Protein AF-A0A353ZTB5-F1 (afdb_monomer_lite)

Sequence (156 aa):
MLHPVKRPTGKRLAAAGGTAAAAALALTSGFLGLGAGPATAGGNHPATTTTPIKHVVVIFQENVSFDHYFATYPKAANTPGETLQGTATPAPAFTAAGNTPKGINTLANAGLLAPNNPNSVQPSRLSPMQAVTCDQDHNYGAEQKAYNGGLMDRFV

Structure (mmCIF, N/CA/C/O backbone):
data_AF-A0A353ZTB5-F1
#
_entry.id   AF-A0A353ZTB5-F1
#
loop_
_atom_site.group_PDB
_atom_site.id
_atom_site.type_symbol
_atom_site.label_atom_id
_atom_site.label_alt_id
_atom_site.label_comp_id
_atom_site.label_asym_id
_atom_site.label_entity_id
_atom_site.label_seq_id
_atom_site.pdbx_PDB_ins_code
_atom_site.Cartn_x
_atom_site.Cartn_y
_atom_site.Cartn_z
_atom_site.occupancy
_atom_site.B_iso_or_equiv
_atom_site.auth_seq_id
_atom_site.auth_comp_id
_atom_site.auth_asym_id
_atom_site.auth_atom_id
_atom_site.pdbx_PDB_model_num
ATOM 1 N N . MET A 1 1 ? 43.134 110.596 -5.230 1.00 37.81 1 MET A N 1
ATOM 2 C CA . MET A 1 1 ? 44.583 110.281 -5.227 1.00 37.81 1 MET A CA 1
ATOM 3 C C . MET A 1 1 ? 44.763 108.767 -5.163 1.00 37.81 1 MET A C 1
ATOM 5 O O . MET A 1 1 ? 43.890 108.123 -4.609 1.00 37.81 1 MET A O 1
ATOM 9 N N . LEU A 1 2 ? 45.859 108.265 -5.746 1.00 37.00 2 LEU A N 1
ATOM 10 C CA . LEU A 1 2 ? 46.548 106.968 -5.564 1.00 37.00 2 LEU A CA 1
ATOM 11 C C . LEU A 1 2 ? 45.766 105.694 -5.136 1.00 37.00 2 LEU A C 1
ATOM 13 O O . LEU A 1 2 ? 45.213 105.609 -4.047 1.00 37.00 2 LEU A O 1
ATOM 17 N N . HIS A 1 3 ? 45.933 104.628 -5.934 1.00 43.72 3 HIS A N 1
ATOM 18 C CA . HIS A 1 3 ? 45.902 103.221 -5.485 1.00 43.72 3 HIS A CA 1
ATOM 19 C C . HIS A 1 3 ? 47.019 102.957 -4.443 1.00 43.72 3 HIS A C 1
ATOM 21 O O . HIS A 1 3 ? 48.056 103.623 -4.525 1.00 43.72 3 HIS A O 1
ATOM 27 N N . PRO A 1 4 ? 46.883 101.990 -3.506 1.00 50.00 4 PRO A N 1
ATOM 28 C CA . PRO A 1 4 ? 47.121 100.557 -3.805 1.00 50.00 4 PRO A CA 1
ATOM 29 C C . PRO A 1 4 ? 46.127 99.607 -3.068 1.00 50.00 4 PRO A C 1
ATOM 31 O O . PRO A 1 4 ? 45.436 100.035 -2.157 1.00 50.00 4 PRO A O 1
ATOM 34 N N . VAL A 1 5 ? 45.871 98.331 -3.405 1.00 50.06 5 VAL A N 1
ATOM 35 C CA . VAL A 1 5 ? 46.654 97.195 -3.956 1.00 50.06 5 VAL A CA 1
ATOM 36 C C . VAL A 1 5 ? 47.628 96.533 -2.962 1.00 50.06 5 VAL A C 1
ATOM 38 O O . VAL A 1 5 ? 48.744 97.015 -2.799 1.00 50.06 5 VAL A O 1
ATOM 41 N N . LYS A 1 6 ? 47.278 95.342 -2.431 1.00 38.16 6 LYS A N 1
ATOM 42 C CA . LYS A 1 6 ? 48.179 94.158 -2.360 1.00 38.16 6 LYS A CA 1
ATOM 43 C C . LYS A 1 6 ? 47.507 92.864 -1.842 1.00 38.16 6 LYS A C 1
ATOM 45 O O . LYS A 1 6 ? 46.652 92.889 -0.971 1.00 38.16 6 LYS A O 1
ATOM 50 N N . ARG A 1 7 ? 47.953 91.734 -2.41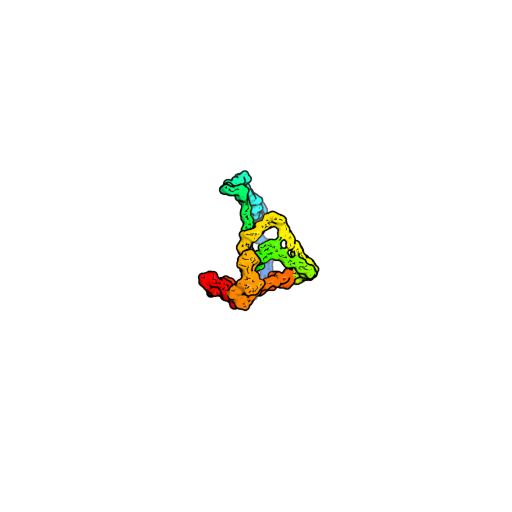3 1.00 42.75 7 ARG A N 1
ATOM 51 C CA . ARG A 1 7 ? 47.881 90.333 -1.912 1.00 42.75 7 ARG A CA 1
ATOM 52 C C . ARG A 1 7 ? 49.073 90.087 -0.942 1.00 42.75 7 ARG A C 1
ATOM 54 O O . ARG A 1 7 ? 49.940 90.965 -0.940 1.00 42.75 7 ARG A O 1
ATOM 61 N N . PRO A 1 8 ? 49.247 88.946 -0.218 1.00 48.78 8 PRO A N 1
ATOM 62 C CA . PRO A 1 8 ? 48.632 87.600 -0.325 1.00 48.78 8 PRO A CA 1
ATOM 63 C C . PRO A 1 8 ? 47.938 87.173 1.017 1.00 48.78 8 PRO A C 1
ATOM 65 O O . PRO A 1 8 ? 47.370 88.061 1.634 1.00 48.78 8 PRO A O 1
ATOM 68 N N . THR A 1 9 ? 47.810 85.931 1.539 1.00 42.53 9 THR A N 1
ATOM 69 C CA . THR A 1 9 ? 48.457 84.611 1.299 1.00 42.53 9 THR A CA 1
ATOM 70 C C . THR A 1 9 ? 47.661 83.436 1.911 1.00 42.53 9 THR A C 1
ATOM 72 O O . THR A 1 9 ? 47.009 83.620 2.927 1.00 42.53 9 THR A O 1
ATOM 75 N N . GLY A 1 10 ? 47.859 82.206 1.401 1.00 36.44 10 GLY A N 1
ATOM 76 C CA . GLY A 1 10 ? 48.074 81.031 2.278 1.00 36.44 10 GLY A CA 1
ATOM 77 C C . GLY A 1 10 ? 46.914 80.062 2.592 1.00 36.44 10 GLY A C 1
ATOM 78 O O . GLY A 1 10 ? 46.270 80.181 3.621 1.00 36.44 10 GLY A O 1
ATOM 79 N N . LYS A 1 11 ? 46.774 79.019 1.756 1.00 39.66 11 LYS A N 1
ATOM 80 C CA . LYS A 1 11 ? 46.252 77.647 2.016 1.00 39.66 11 LYS A CA 1
ATOM 81 C C . LYS A 1 11 ? 45.636 77.305 3.399 1.00 39.66 11 LYS A C 1
ATOM 83 O O . LYS A 1 11 ? 46.350 77.329 4.399 1.00 39.66 11 LYS A O 1
ATOM 88 N N . ARG A 1 12 ? 44.503 76.579 3.374 1.00 36.97 12 ARG A N 1
ATOM 89 C CA . ARG A 1 12 ? 44.439 75.148 3.790 1.00 36.97 12 ARG A CA 1
ATOM 90 C C . ARG A 1 12 ? 43.188 74.432 3.248 1.00 36.97 12 ARG A C 1
ATOM 92 O O . ARG A 1 12 ? 42.268 75.079 2.766 1.00 36.97 12 ARG A O 1
ATOM 99 N N . LEU A 1 13 ? 43.223 73.097 3.254 1.00 42.44 13 LEU A N 1
ATOM 100 C CA . LEU A 1 13 ? 42.176 72.190 2.755 1.00 42.44 13 LEU A CA 1
ATOM 101 C C . LEU A 1 13 ? 41.418 71.557 3.930 1.00 42.44 13 LEU A C 1
ATOM 103 O O . LEU A 1 13 ? 42.074 71.237 4.920 1.00 42.44 13 LEU A O 1
ATOM 107 N N . ALA A 1 14 ? 40.116 71.286 3.766 1.00 35.38 14 ALA A N 1
ATOM 108 C CA . ALA A 1 14 ? 39.485 69.967 3.985 1.00 35.38 14 ALA A CA 1
ATOM 109 C C . ALA A 1 14 ? 37.948 70.065 4.080 1.00 35.38 14 ALA A C 1
ATOM 111 O O . ALA A 1 14 ? 37.442 70.762 4.951 1.00 35.38 14 ALA A O 1
ATOM 112 N N . ALA A 1 15 ? 37.239 69.318 3.225 1.00 34.81 15 ALA A N 1
ATOM 113 C CA . ALA A 1 15 ? 35.961 68.624 3.475 1.00 34.81 15 ALA A CA 1
ATOM 114 C C . ALA A 1 15 ? 35.427 68.096 2.130 1.00 34.81 15 ALA A C 1
ATOM 116 O O . ALA A 1 15 ? 35.425 68.830 1.145 1.00 34.81 15 ALA A O 1
ATOM 117 N N . ALA A 1 16 ? 34.977 66.841 2.077 1.00 39.88 16 ALA A N 1
ATOM 118 C CA . ALA A 1 16 ? 34.319 66.265 0.904 1.00 39.88 16 ALA A CA 1
ATOM 119 C C . ALA A 1 16 ? 32.871 65.895 1.251 1.00 39.88 16 ALA A C 1
ATOM 121 O O . ALA A 1 16 ? 32.620 65.345 2.320 1.00 39.88 16 ALA A O 1
ATOM 122 N N . GLY A 1 17 ? 31.937 66.185 0.342 1.00 33.09 17 GLY A N 1
ATOM 123 C CA . GLY A 1 17 ? 30.507 65.906 0.501 1.00 33.09 17 GLY A CA 1
ATOM 124 C C . GLY A 1 17 ? 29.654 67.034 -0.080 1.00 33.09 17 GLY A C 1
ATOM 125 O O . GLY A 1 17 ? 29.602 68.119 0.489 1.00 33.09 17 GLY A O 1
ATOM 126 N N . GLY A 1 18 ? 29.008 66.794 -1.225 1.00 31.30 18 GLY A N 1
ATOM 127 C CA . GLY A 1 18 ? 28.245 67.824 -1.935 1.00 31.30 18 GLY A CA 1
ATOM 128 C C . GLY A 1 18 ? 27.615 67.331 -3.240 1.00 31.30 18 GLY A C 1
ATOM 129 O O . GLY A 1 18 ? 28.261 67.292 -4.278 1.00 31.30 18 GLY A O 1
ATOM 130 N N . THR A 1 19 ? 26.348 66.944 -3.133 1.00 34.16 19 THR A N 1
ATOM 131 C CA . THR A 1 19 ? 25.285 66.867 -4.157 1.00 34.16 19 THR A CA 1
ATOM 132 C C . THR A 1 19 ? 25.497 67.535 -5.535 1.00 34.16 19 THR A C 1
ATOM 134 O O . THR A 1 19 ? 25.818 68.715 -5.576 1.00 34.16 19 THR A O 1
ATOM 137 N N . ALA A 1 20 ? 25.067 66.826 -6.598 1.00 33.12 20 ALA A N 1
ATOM 138 C CA . ALA A 1 20 ? 24.272 67.303 -7.761 1.00 33.12 20 ALA A CA 1
ATOM 139 C C . ALA A 1 20 ? 24.773 68.484 -8.651 1.00 33.12 20 ALA A C 1
ATOM 141 O O . ALA A 1 20 ? 25.233 69.500 -8.157 1.00 33.12 20 ALA A O 1
ATOM 142 N N . ALA A 1 21 ? 24.589 68.503 -9.983 1.00 35.31 21 ALA A N 1
ATOM 143 C CA . ALA A 1 21 ? 24.117 67.502 -10.959 1.00 35.31 21 ALA A CA 1
ATOM 144 C C . ALA A 1 21 ? 24.361 67.995 -12.419 1.00 35.31 21 ALA A C 1
ATOM 146 O O . ALA A 1 21 ? 24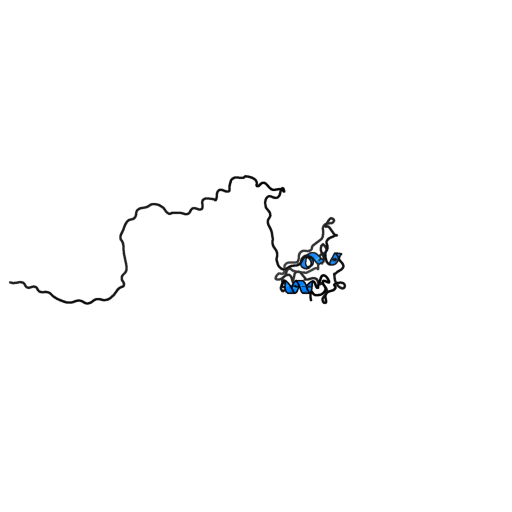.816 69.113 -12.633 1.00 35.31 21 ALA A O 1
ATOM 147 N N . ALA A 1 22 ? 23.947 67.177 -13.401 1.00 37.16 22 ALA A N 1
ATOM 148 C CA . ALA A 1 22 ? 23.497 67.567 -14.752 1.00 37.16 22 ALA A CA 1
ATOM 149 C C . ALA A 1 22 ? 24.516 68.059 -15.813 1.00 37.16 22 ALA A C 1
ATOM 151 O O . ALA A 1 22 ? 24.560 69.235 -16.162 1.00 37.16 22 ALA A O 1
ATOM 152 N N . ALA A 1 23 ? 25.178 67.098 -16.469 1.00 37.50 23 ALA A N 1
ATOM 153 C CA . ALA A 1 23 ? 25.438 67.059 -17.922 1.00 37.50 23 ALA A CA 1
ATOM 154 C C . ALA A 1 23 ? 25.751 65.583 -18.306 1.00 37.50 23 ALA A C 1
ATOM 156 O O . ALA A 1 23 ? 26.276 64.863 -17.462 1.00 37.50 23 ALA A O 1
ATOM 157 N N . ALA A 1 24 ? 25.458 65.031 -19.492 1.00 38.19 24 ALA A N 1
ATOM 158 C CA . ALA A 1 24 ? 24.892 65.586 -20.727 1.00 38.19 24 ALA A CA 1
ATOM 159 C C . ALA A 1 24 ? 24.145 64.499 -21.553 1.00 38.19 24 ALA A C 1
ATOM 161 O O . ALA A 1 24 ? 24.149 63.331 -21.181 1.00 38.19 24 ALA A O 1
ATOM 162 N N . LEU A 1 25 ? 23.597 64.904 -22.710 1.00 37.59 25 LEU A N 1
ATOM 163 C CA . LEU A 1 25 ? 23.079 64.088 -23.828 1.00 37.59 25 LEU A CA 1
ATOM 164 C C . LEU A 1 25 ? 21.943 63.088 -23.527 1.00 37.59 25 LEU A C 1
ATOM 166 O O . LEU A 1 25 ? 22.159 61.962 -23.091 1.00 37.59 25 LEU A O 1
ATOM 170 N N . ALA A 1 26 ? 20.739 63.446 -23.979 1.00 44.09 26 ALA A N 1
ATOM 171 C CA . ALA A 1 26 ? 19.751 62.465 -24.413 1.00 44.09 26 ALA A CA 1
ATOM 172 C C . ALA A 1 26 ? 19.942 62.178 -25.914 1.00 44.09 26 ALA A C 1
ATOM 174 O O . ALA A 1 26 ? 19.826 63.085 -26.737 1.00 44.09 26 ALA A O 1
ATOM 175 N N . LEU A 1 27 ? 20.185 60.915 -26.271 1.00 43.38 27 LEU A N 1
ATOM 176 C CA . LEU A 1 27 ? 19.943 60.381 -27.613 1.00 43.38 27 LEU A CA 1
ATOM 177 C C . LEU A 1 27 ? 19.112 59.106 -27.461 1.00 43.38 27 LEU A C 1
ATOM 179 O O . LEU A 1 27 ? 19.522 58.152 -26.807 1.00 43.38 27 LEU A O 1
ATOM 183 N N . THR A 1 28 ? 17.906 59.118 -28.020 1.00 49.03 28 THR A N 1
ATOM 184 C CA . THR A 1 28 ? 16.910 58.058 -27.850 1.00 49.03 28 THR A CA 1
ATOM 185 C C . THR A 1 28 ? 17.112 56.922 -28.847 1.00 49.03 28 THR A C 1
ATOM 187 O O . THR A 1 28 ? 16.902 57.125 -30.043 1.00 49.03 28 THR A O 1
ATOM 190 N N . SER A 1 29 ? 17.419 55.713 -28.370 1.00 43.53 29 SER A N 1
ATOM 191 C CA . SER A 1 29 ? 17.088 54.443 -29.042 1.00 43.53 29 SER A CA 1
ATOM 192 C C . SER A 1 29 ? 17.337 53.247 -28.124 1.00 43.53 29 SER A C 1
ATOM 194 O O . SER A 1 29 ? 18.314 53.229 -27.386 1.00 43.53 29 SER A O 1
ATOM 196 N N . GLY A 1 30 ? 16.483 52.225 -28.224 1.00 43.28 30 GLY A N 1
ATOM 197 C CA . GLY A 1 30 ? 16.764 50.892 -27.689 1.00 43.28 30 GLY A CA 1
ATOM 198 C C . GLY A 1 30 ? 16.605 50.720 -26.176 1.00 43.28 30 GLY A C 1
ATOM 199 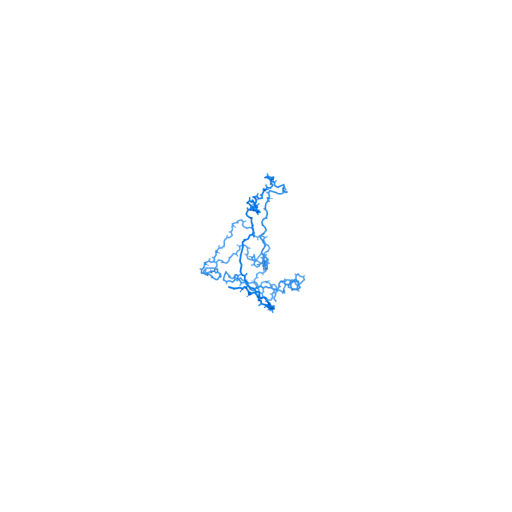O O . GLY A 1 30 ? 17.581 50.481 -25.470 1.00 43.28 30 GLY A O 1
ATOM 200 N N . PHE A 1 31 ? 15.357 50.634 -25.701 1.00 43.56 31 PHE A N 1
ATOM 201 C CA . PHE A 1 31 ? 15.091 49.625 -24.672 1.00 43.56 31 PHE A CA 1
ATOM 202 C C . PHE A 1 31 ? 15.437 48.267 -25.294 1.00 43.56 31 PHE A C 1
ATOM 204 O O . PHE A 1 31 ? 14.695 47.778 -26.147 1.00 43.56 31 PHE A O 1
ATOM 211 N N . LEU A 1 32 ? 16.549 47.656 -24.876 1.00 45.38 32 LEU A N 1
ATOM 212 C CA . LEU A 1 32 ? 16.800 46.234 -25.114 1.00 45.38 32 LEU A CA 1
ATOM 213 C C . LEU A 1 32 ? 15.864 45.422 -24.218 1.00 45.38 32 LEU A C 1
ATOM 215 O O . LEU A 1 32 ? 16.268 44.789 -23.244 1.00 45.38 32 LEU A O 1
ATOM 219 N N . GLY A 1 33 ? 14.581 45.454 -24.572 1.00 45.44 33 GLY A N 1
ATOM 220 C CA . GLY A 1 33 ? 13.661 44.415 -24.172 1.00 45.44 33 GLY A CA 1
ATOM 221 C C . GLY A 1 33 ? 14.202 43.106 -24.721 1.00 45.44 33 GLY A C 1
ATOM 222 O O . GLY A 1 33 ? 14.079 42.836 -25.916 1.00 45.44 33 GLY A O 1
ATOM 223 N N . LEU A 1 34 ? 14.774 42.289 -23.836 1.00 48.06 34 LEU A N 1
ATOM 224 C CA . LEU A 1 34 ? 14.886 40.846 -24.020 1.00 48.06 34 LEU A CA 1
ATOM 225 C C . LEU A 1 34 ? 13.467 40.275 -24.018 1.00 48.06 34 LEU A C 1
ATOM 227 O O . LEU A 1 34 ? 13.021 39.617 -23.080 1.00 48.06 34 LEU A O 1
ATOM 231 N N . GLY A 1 35 ? 12.737 40.590 -25.087 1.00 45.50 35 GLY A N 1
ATOM 232 C CA . GLY A 1 35 ? 11.507 39.929 -25.429 1.00 45.50 35 GLY A CA 1
ATOM 233 C C . GLY A 1 35 ? 11.861 38.478 -25.672 1.00 45.50 35 GLY A C 1
ATOM 234 O O . GLY A 1 35 ? 12.367 38.128 -26.738 1.00 45.50 35 GLY A O 1
ATOM 235 N N . ALA A 1 36 ? 11.559 37.639 -24.686 1.00 56.84 36 ALA A N 1
ATOM 236 C CA . ALA A 1 36 ? 11.209 36.261 -24.947 1.00 56.84 36 ALA A CA 1
ATOM 237 C C . ALA A 1 36 ? 9.966 36.293 -25.849 1.00 56.84 36 ALA A C 1
ATOM 239 O O . ALA A 1 36 ? 8.830 36.213 -25.382 1.00 56.84 36 ALA A O 1
ATOM 240 N N . GLY A 1 37 ? 10.193 36.481 -27.154 1.00 54.41 37 GLY A N 1
ATOM 241 C CA . GLY A 1 37 ? 9.197 36.164 -28.162 1.00 54.41 37 GLY A CA 1
ATOM 242 C C . GLY A 1 37 ? 8.732 34.733 -27.906 1.00 54.41 37 GLY A C 1
ATOM 243 O O . GLY A 1 37 ? 9.540 33.924 -27.432 1.00 54.41 37 GLY A O 1
ATOM 244 N N . PRO A 1 38 ? 7.447 34.418 -28.148 1.00 56.31 38 PRO A N 1
ATOM 245 C CA . PRO A 1 38 ? 6.925 33.091 -27.867 1.00 56.31 38 PRO A CA 1
ATOM 246 C C . PRO A 1 38 ? 7.850 32.078 -28.527 1.00 56.31 38 PRO A C 1
ATOM 248 O O . PRO A 1 38 ? 8.059 32.145 -29.739 1.00 56.31 38 PRO A O 1
ATOM 251 N N . ALA A 1 39 ? 8.451 31.200 -27.716 1.00 59.25 39 ALA A N 1
ATOM 252 C CA . ALA A 1 39 ? 9.343 30.174 -28.222 1.00 59.25 39 ALA A CA 1
ATOM 253 C C . ALA A 1 39 ? 8.559 29.408 -29.283 1.00 59.25 39 ALA A C 1
ATOM 255 O O . ALA A 1 39 ? 7.566 28.750 -28.966 1.00 59.25 39 ALA A O 1
ATOM 256 N N . THR A 1 40 ? 8.952 29.573 -30.546 1.00 53.25 40 THR A N 1
ATOM 257 C CA . THR A 1 40 ? 8.279 28.928 -31.666 1.00 53.25 40 THR A CA 1
ATOM 258 C C . THR A 1 40 ? 8.495 27.441 -31.484 1.00 53.25 40 THR A C 1
ATOM 260 O O . THR A 1 40 ? 9.570 26.930 -31.809 1.00 53.25 40 THR A O 1
ATOM 263 N N . ALA A 1 41 ? 7.502 26.766 -30.902 1.00 59.78 41 ALA A N 1
ATOM 264 C CA . ALA A 1 41 ? 7.485 25.323 -30.789 1.00 59.78 41 ALA A CA 1
ATOM 265 C C . ALA A 1 41 ? 7.787 24.777 -32.185 1.00 59.78 41 ALA A C 1
ATOM 267 O O . ALA A 1 41 ? 7.084 25.129 -33.137 1.00 59.78 41 ALA A O 1
ATOM 268 N N . GLY A 1 42 ? 8.874 24.004 -32.310 1.00 54.56 42 GLY A N 1
ATOM 269 C CA . GLY A 1 42 ? 9.246 23.377 -33.576 1.00 54.56 42 GLY A CA 1
ATOM 270 C C . GLY A 1 42 ? 8.002 22.696 -34.129 1.00 54.56 42 GLY A C 1
ATOM 271 O O . GLY A 1 42 ? 7.389 21.910 -33.408 1.00 54.56 42 GLY A O 1
ATOM 272 N N . GLY A 1 43 ? 7.569 23.128 -35.320 1.00 53.88 43 GLY A N 1
ATOM 273 C CA . GLY A 1 43 ? 6.175 22.989 -35.756 1.00 53.88 43 GLY A CA 1
ATOM 274 C C . GLY A 1 43 ? 5.672 21.550 -35.686 1.00 53.88 43 GLY A C 1
ATOM 275 O O . GLY A 1 43 ? 6.487 20.639 -35.746 1.00 53.88 43 GLY A O 1
ATOM 276 N N . ASN A 1 44 ? 4.349 21.362 -35.559 1.00 57.41 44 ASN A N 1
ATOM 277 C CA . ASN A 1 44 ? 3.658 20.093 -35.254 1.00 57.41 44 ASN A CA 1
ATOM 278 C C . ASN A 1 44 ? 4.102 18.868 -36.089 1.00 57.41 44 ASN A C 1
ATOM 280 O O . ASN A 1 44 ? 3.369 18.355 -36.934 1.00 57.41 44 ASN A O 1
ATOM 284 N N . HIS A 1 45 ? 5.278 18.339 -35.774 1.00 60.78 45 HIS A N 1
ATOM 285 C CA . HIS A 1 45 ? 5.783 17.045 -36.174 1.00 60.78 45 HIS A CA 1
ATOM 286 C C . HIS A 1 45 ? 5.391 16.085 -35.048 1.00 60.78 45 HIS A C 1
ATOM 288 O O . HIS A 1 45 ? 6.015 16.115 -33.984 1.00 60.78 45 HIS A O 1
ATOM 294 N N . PRO A 1 46 ? 4.323 15.280 -35.209 1.00 70.00 46 PRO A N 1
ATOM 295 C CA . PRO A 1 46 ? 3.895 14.369 -34.159 1.00 70.00 46 PRO A CA 1
ATOM 296 C C . PRO A 1 46 ? 5.027 13.380 -33.883 1.00 70.00 46 PRO A C 1
ATOM 298 O O . PRO A 1 46 ? 5.383 12.594 -34.760 1.00 70.00 46 PRO A O 1
ATOM 301 N N . ALA A 1 47 ? 5.589 13.434 -32.672 1.00 75.25 47 ALA A N 1
ATOM 302 C CA . ALA A 1 47 ? 6.731 12.612 -32.289 1.00 75.25 47 ALA A CA 1
ATOM 303 C C . ALA A 1 47 ? 6.472 11.140 -32.640 1.00 75.25 47 ALA A C 1
ATOM 305 O O . ALA A 1 47 ? 5.432 10.571 -32.280 1.00 75.25 47 ALA A O 1
ATOM 306 N N . THR A 1 48 ? 7.394 10.530 -33.380 1.00 89.94 48 THR A N 1
ATOM 307 C CA . THR A 1 48 ? 7.326 9.115 -33.740 1.00 89.94 48 THR A CA 1
ATOM 308 C C . THR A 1 48 ? 7.623 8.284 -32.496 1.00 89.94 48 THR A C 1
ATOM 310 O O . THR A 1 48 ? 8.666 8.415 -31.866 1.00 89.94 48 THR A O 1
ATOM 313 N N . THR A 1 49 ? 6.660 7.456 -32.100 1.00 95.06 49 THR A N 1
ATOM 314 C CA . THR A 1 49 ? 6.687 6.684 -30.853 1.00 95.06 49 THR A CA 1
ATOM 315 C C . THR A 1 49 ? 6.323 5.238 -31.153 1.00 95.06 49 THR A C 1
ATOM 317 O O . THR A 1 49 ? 5.431 4.981 -31.960 1.00 95.06 49 THR A O 1
ATOM 320 N N . THR A 1 50 ? 6.989 4.290 -30.492 1.00 96.75 50 THR A N 1
ATOM 321 C CA . THR A 1 50 ? 6.763 2.844 -30.683 1.00 96.75 50 THR A CA 1
ATOM 322 C C . THR A 1 50 ? 5.359 2.402 -30.257 1.00 96.75 50 THR A C 1
ATOM 324 O O . THR A 1 50 ? 4.845 1.404 -30.750 1.00 96.75 50 THR A O 1
ATOM 327 N N . THR A 1 51 ? 4.720 3.151 -29.354 1.00 95.75 51 THR A N 1
ATOM 328 C CA . THR A 1 51 ? 3.322 2.962 -28.943 1.00 95.75 51 THR A CA 1
ATOM 329 C C . THR A 1 51 ? 2.488 4.201 -29.305 1.00 95.75 51 THR A C 1
ATOM 331 O O . THR A 1 51 ? 3.057 5.256 -29.598 1.00 95.75 51 THR A O 1
ATOM 334 N N . PRO A 1 52 ? 1.144 4.141 -29.244 1.00 95.56 52 PRO A N 1
ATOM 335 C CA . PRO A 1 52 ? 0.292 5.320 -29.432 1.00 95.56 52 PRO A CA 1
ATOM 336 C C . PRO A 1 52 ? 0.494 6.438 -28.392 1.00 95.56 52 PRO A C 1
ATOM 338 O O . PRO A 1 52 ? 0.038 7.559 -28.616 1.00 95.56 52 PRO A O 1
ATOM 341 N N . ILE A 1 53 ? 1.158 6.162 -27.262 1.00 94.94 53 ILE A N 1
ATOM 342 C CA . ILE A 1 53 ? 1.345 7.119 -26.165 1.00 94.94 53 ILE A CA 1
ATOM 343 C C . ILE A 1 53 ? 2.353 8.197 -26.587 1.00 94.94 53 ILE A C 1
ATOM 345 O O . ILE A 1 53 ? 3.504 7.894 -26.896 1.00 94.94 53 ILE A O 1
ATOM 349 N N . LYS A 1 54 ? 1.920 9.465 -26.581 1.00 94.62 54 LYS A N 1
ATOM 350 C CA . LYS A 1 54 ? 2.749 10.631 -26.952 1.00 94.62 54 LYS A CA 1
ATOM 351 C C . LYS A 1 54 ? 3.362 11.369 -25.765 1.00 94.62 54 LYS A C 1
ATOM 353 O O . LYS A 1 54 ? 4.409 11.990 -25.912 1.00 94.62 54 LYS A O 1
ATOM 358 N N . HIS A 1 55 ? 2.731 11.275 -24.598 1.00 95.38 55 HIS A N 1
ATOM 359 C CA . HIS A 1 55 ? 3.178 11.907 -23.362 1.00 95.38 55 HIS A CA 1
ATOM 360 C C . HIS A 1 55 ? 3.002 10.914 -22.214 1.00 95.38 55 HIS A C 1
ATOM 362 O O . HIS A 1 55 ? 1.944 10.299 -22.090 1.00 95.38 55 HIS A O 1
ATOM 368 N N . VAL A 1 56 ? 4.032 10.767 -21.384 1.00 95.81 56 VAL A N 1
ATOM 369 C CA . VAL A 1 56 ? 3.980 9.999 -20.135 1.00 95.81 56 VAL A CA 1
ATOM 370 C C . VAL A 1 56 ? 4.168 10.990 -18.996 1.00 95.81 56 VAL A C 1
ATOM 372 O O . VAL A 1 56 ? 5.169 11.700 -18.961 1.00 95.81 56 VAL A O 1
ATOM 375 N N . VAL A 1 57 ? 3.207 11.040 -18.076 1.00 97.69 57 VAL A N 1
ATOM 376 C CA . VAL A 1 57 ? 3.330 11.783 -16.819 1.00 97.69 57 VAL A CA 1
ATOM 377 C C . VAL A 1 57 ? 3.650 10.766 -15.733 1.00 97.69 57 VAL A C 1
ATOM 379 O O . VAL A 1 57 ? 2.834 9.891 -15.450 1.00 97.69 57 VAL A O 1
ATOM 382 N N . VAL A 1 58 ? 4.847 10.854 -15.156 1.00 97.44 58 VAL A N 1
ATOM 383 C CA . VAL A 1 58 ? 5.260 9.995 -14.041 1.00 97.44 58 VAL A CA 1
ATOM 384 C C . VAL A 1 58 ? 4.899 10.700 -12.739 1.00 97.44 58 VAL A C 1
ATOM 386 O O . VAL A 1 58 ? 5.452 11.752 -12.430 1.00 97.44 58 VAL A O 1
ATOM 389 N N . ILE A 1 59 ? 3.967 10.119 -11.986 1.00 97.12 59 ILE A N 1
ATOM 390 C CA . ILE A 1 59 ? 3.659 10.526 -10.613 1.00 97.12 59 ILE A CA 1
ATOM 391 C C . ILE A 1 59 ? 4.497 9.629 -9.702 1.00 97.12 59 ILE A C 1
ATOM 393 O O . ILE A 1 59 ? 4.308 8.413 -9.698 1.00 97.12 59 ILE A O 1
ATOM 397 N N . PHE A 1 60 ? 5.453 10.217 -8.985 1.00 96.69 60 PHE A N 1
ATOM 398 C CA . PHE A 1 60 ? 6.403 9.488 -8.149 1.00 96.69 60 PHE A CA 1
ATOM 399 C C . PHE A 1 60 ? 6.090 9.755 -6.673 1.00 96.69 60 PHE A C 1
ATOM 401 O O . PHE A 1 60 ? 6.393 10.824 -6.152 1.00 96.69 60 PHE A O 1
ATOM 408 N N . GLN A 1 61 ? 5.411 8.796 -6.041 1.00 95.25 61 GLN A N 1
ATOM 409 C CA . GLN A 1 61 ? 5.099 8.808 -4.609 1.00 95.25 61 GLN A CA 1
ATOM 410 C C . GLN A 1 61 ? 6.266 8.210 -3.803 1.00 95.25 61 GLN A C 1
ATOM 412 O O . GLN A 1 61 ? 7.091 7.486 -4.357 1.00 95.25 61 GLN A O 1
ATOM 417 N N . GLU A 1 62 ? 6.316 8.489 -2.501 1.00 93.62 62 GLU A N 1
ATOM 418 C CA . GLU A 1 62 ? 7.463 8.192 -1.631 1.00 93.62 62 GLU A CA 1
ATOM 419 C C . GLU A 1 62 ? 7.084 7.275 -0.440 1.00 93.62 62 GLU A C 1
ATOM 421 O O . GLU A 1 62 ? 5.901 7.126 -0.133 1.00 93.62 62 GLU A O 1
ATOM 426 N N . ASN A 1 63 ? 8.090 6.630 0.174 1.00 93.62 63 ASN A N 1
ATOM 427 C CA . ASN A 1 63 ? 8.125 5.872 1.452 1.00 93.62 63 ASN A CA 1
ATOM 428 C C . ASN A 1 63 ? 7.043 4.790 1.740 1.00 93.62 63 ASN A C 1
ATOM 430 O O . ASN A 1 63 ? 7.122 4.125 2.772 1.00 93.62 63 ASN A O 1
ATOM 434 N N . VAL A 1 64 ? 6.051 4.553 0.872 1.00 94.69 64 VAL A N 1
ATOM 435 C CA . VAL A 1 64 ? 4.920 3.638 1.147 1.00 94.69 64 VAL A CA 1
ATOM 436 C C . VAL A 1 64 ? 4.997 2.337 0.335 1.00 94.69 64 VAL A C 1
ATOM 438 O O . VAL A 1 64 ? 5.070 2.346 -0.894 1.00 94.69 64 VAL A O 1
ATOM 441 N N . SER A 1 65 ? 4.938 1.194 1.028 1.00 96.12 65 SER A N 1
ATOM 442 C CA . SER A 1 65 ? 5.000 -0.143 0.422 1.00 96.12 65 SER A CA 1
ATOM 443 C C . SER A 1 65 ? 3.684 -0.575 -0.242 1.00 96.12 65 SER A C 1
ATOM 445 O O . SER A 1 65 ? 2.606 -0.058 0.059 1.00 96.12 65 SER A O 1
ATOM 447 N N . PHE A 1 66 ? 3.753 -1.578 -1.128 1.00 97.62 66 PHE A N 1
ATOM 448 C CA . PHE A 1 66 ? 2.572 -2.105 -1.821 1.00 97.62 66 PHE A CA 1
ATOM 449 C C . PHE A 1 66 ? 1.477 -2.563 -0.845 1.00 97.62 66 PHE A C 1
ATOM 451 O O . PHE A 1 66 ? 0.331 -2.137 -0.970 1.00 97.62 66 PHE A O 1
ATOM 458 N N . ASP A 1 67 ? 1.817 -3.382 0.152 1.00 97.38 67 ASP A N 1
ATOM 459 C CA . ASP A 1 67 ? 0.825 -3.890 1.102 1.00 97.38 67 ASP A CA 1
ATOM 460 C C . ASP A 1 67 ? 0.278 -2.802 2.041 1.00 97.38 67 ASP A C 1
ATOM 462 O O . ASP A 1 67 ? -0.879 -2.896 2.441 1.00 97.38 67 ASP A O 1
ATOM 466 N N . HIS A 1 68 ? 1.010 -1.716 2.319 1.00 96.38 68 HIS A N 1
ATOM 467 C CA . HIS A 1 68 ? 0.444 -0.586 3.070 1.00 96.38 68 HIS A CA 1
ATOM 468 C C . HIS A 1 68 ? -0.784 0.008 2.351 1.00 96.38 68 HIS A C 1
ATOM 470 O O . HIS A 1 68 ? -1.803 0.270 2.990 1.00 96.38 68 HIS A O 1
ATOM 476 N N . TYR A 1 69 ? -0.730 0.173 1.022 1.00 96.38 69 TYR A N 1
ATOM 477 C CA . TYR A 1 69 ? -1.878 0.656 0.241 1.00 96.38 69 TYR A CA 1
ATOM 478 C C . TYR A 1 69 ? -2.873 -0.445 -0.162 1.00 96.38 69 TYR A C 1
ATOM 480 O O . TYR A 1 69 ? -4.072 -0.175 -0.266 1.00 96.38 69 TYR A O 1
ATOM 488 N N . PHE A 1 70 ? -2.406 -1.671 -0.422 1.00 97.62 70 PHE A N 1
ATOM 489 C CA . PHE A 1 70 ? -3.184 -2.689 -1.137 1.00 97.62 70 PHE A CA 1
ATOM 490 C C . PHE A 1 70 ? -3.387 -4.019 -0.389 1.00 97.62 70 PHE A C 1
ATOM 492 O O . PHE A 1 70 ? -4.077 -4.880 -0.934 1.00 97.62 70 PHE A O 1
ATOM 499 N N . ALA A 1 71 ? -2.908 -4.197 0.851 1.00 97.56 71 ALA A N 1
ATOM 500 C CA . ALA A 1 71 ? -3.010 -5.466 1.600 1.00 97.56 71 ALA A CA 1
ATOM 501 C C . ALA A 1 71 ? -4.420 -6.078 1.643 1.00 97.56 71 ALA A C 1
ATOM 503 O O . ALA A 1 71 ? -4.553 -7.300 1.643 1.00 97.56 71 ALA A O 1
ATOM 504 N N . THR A 1 72 ? -5.476 -5.25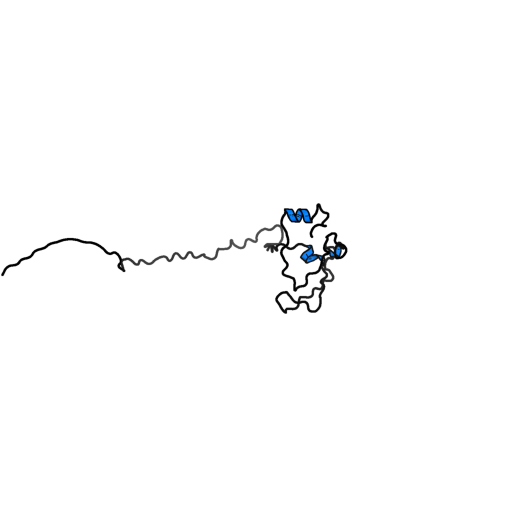5 1.676 1.00 97.12 72 THR A N 1
ATOM 505 C CA . THR A 1 72 ? -6.876 -5.718 1.668 1.00 97.12 72 THR A CA 1
ATOM 506 C C . THR A 1 72 ? -7.607 -5.476 0.346 1.00 97.12 72 THR A C 1
ATOM 508 O O . THR A 1 72 ? -8.803 -5.754 0.267 1.00 97.12 72 THR A O 1
ATOM 511 N N . TYR A 1 73 ? -6.949 -4.968 -0.701 1.00 97.31 73 TYR A N 1
ATOM 512 C CA . TYR A 1 73 ? -7.593 -4.675 -1.986 1.00 97.31 73 TYR A CA 1
ATOM 513 C C . TYR A 1 73 ? -8.187 -5.954 -2.619 1.00 97.31 73 TYR A C 1
ATOM 515 O O . TYR A 1 73 ? -7.509 -6.983 -2.633 1.00 97.31 73 TYR A O 1
ATOM 523 N N . PRO A 1 74 ? -9.421 -5.928 -3.172 1.00 96.81 74 PRO A N 1
ATOM 524 C CA . PRO A 1 74 ? -10.314 -4.781 -3.375 1.00 96.81 74 PRO A CA 1
ATOM 525 C C . PRO A 1 74 ? -11.417 -4.648 -2.299 1.00 96.81 74 PRO A C 1
ATOM 527 O O . PRO A 1 74 ? -12.555 -4.294 -2.609 1.00 96.81 74 PRO A O 1
ATOM 530 N N . LYS A 1 75 ? -11.125 -4.958 -1.032 1.00 96.38 75 LYS A N 1
ATOM 531 C CA . LYS A 1 75 ? -12.069 -4.859 0.092 1.00 96.38 75 LYS A CA 1
ATOM 532 C C . LYS A 1 75 ? -11.682 -3.723 1.046 1.00 96.38 75 LYS A C 1
ATOM 534 O O . LYS A 1 75 ? -10.702 -3.814 1.784 1.00 96.38 75 LYS A O 1
ATOM 539 N N . ALA A 1 76 ? -12.505 -2.678 1.071 1.00 97.19 76 ALA A N 1
ATOM 540 C CA . ALA A 1 76 ? -12.480 -1.657 2.115 1.00 97.19 76 ALA A CA 1
ATOM 541 C C . ALA A 1 76 ? -13.341 -2.078 3.322 1.00 97.19 76 ALA A C 1
ATOM 543 O O . ALA A 1 76 ? -14.206 -2.948 3.209 1.00 97.19 76 ALA A O 1
ATOM 544 N N . ALA A 1 77 ? -13.106 -1.453 4.480 1.00 96.69 77 ALA A N 1
ATOM 545 C CA . ALA A 1 77 ? -13.907 -1.681 5.687 1.00 96.69 77 ALA A CA 1
ATOM 546 C C . ALA A 1 77 ? -15.266 -0.958 5.649 1.00 96.69 77 ALA A C 1
ATOM 548 O O . ALA A 1 77 ? -16.244 -1.485 6.170 1.00 96.69 77 ALA A O 1
ATOM 549 N N . ASN A 1 78 ? -15.323 0.226 5.020 1.00 97.31 78 ASN A N 1
ATOM 550 C CA . ASN A 1 78 ? -16.507 1.094 4.934 1.00 97.31 78 ASN A CA 1
ATOM 551 C C . ASN A 1 78 ? -17.180 1.354 6.300 1.00 97.31 78 ASN A C 1
ATOM 553 O O . ASN A 1 78 ? -18.407 1.381 6.400 1.00 97.31 78 ASN A O 1
ATOM 557 N N . THR A 1 79 ? -16.374 1.524 7.354 1.00 97.25 79 THR A N 1
ATOM 558 C CA . THR A 1 79 ? -16.838 1.766 8.725 1.00 97.25 79 THR A CA 1
ATOM 559 C C . THR A 1 79 ? -17.710 3.032 8.788 1.00 97.25 79 THR A C 1
ATOM 561 O O . THR A 1 79 ? -17.229 4.112 8.432 1.00 97.25 79 THR A O 1
ATOM 564 N N . PRO A 1 80 ? -18.969 2.956 9.257 1.00 96.75 80 PRO A N 1
ATOM 565 C CA . PRO A 1 80 ? -19.813 4.139 9.393 1.00 96.75 80 PRO A CA 1
ATOM 566 C C . PRO A 1 80 ? -19.209 5.171 10.354 1.00 96.75 80 PRO A C 1
ATOM 568 O O . PRO A 1 80 ? -18.792 4.826 11.457 1.00 96.75 80 PRO A O 1
ATOM 571 N N . GLY A 1 81 ? -19.205 6.443 9.950 1.00 96.31 81 GLY A N 1
ATOM 572 C CA . GLY A 1 81 ? -18.777 7.567 10.792 1.00 96.31 81 GLY A CA 1
ATOM 573 C C . GLY A 1 81 ? -17.279 7.897 10.779 1.00 96.31 81 GLY A C 1
ATOM 574 O O . GLY A 1 81 ? -16.888 8.849 11.447 1.00 96.31 81 GLY A O 1
ATOM 575 N N . GLU A 1 82 ? -16.441 7.182 10.021 1.00 97.38 82 GLU A N 1
ATOM 576 C CA . GLU A 1 82 ? -15.044 7.598 9.818 1.00 97.38 82 GLU A CA 1
ATOM 577 C C . GLU A 1 82 ? -14.955 8.939 9.066 1.00 97.38 82 GLU A C 1
ATOM 579 O O . GLU A 1 82 ? -15.691 9.172 8.104 1.00 97.38 82 GLU A O 1
ATOM 584 N N . THR A 1 83 ? -14.016 9.803 9.466 1.00 97.44 83 THR A N 1
ATOM 585 C CA . THR A 1 83 ? -13.697 11.069 8.785 1.00 97.44 83 THR A CA 1
ATOM 586 C C . THR A 1 83 ? -12.236 11.118 8.341 1.00 97.44 83 THR A C 1
ATOM 588 O O . THR A 1 83 ? -11.384 10.390 8.854 1.00 97.44 83 THR A O 1
ATOM 591 N N . LEU A 1 84 ? -11.936 11.982 7.370 1.00 96.81 84 LEU A N 1
ATOM 592 C CA . LEU A 1 84 ? -10.566 12.250 6.931 1.00 96.81 84 LEU A CA 1
ATOM 593 C C . LEU A 1 84 ? -9.812 13.057 8.002 1.00 96.81 84 LEU A C 1
ATOM 595 O O . LEU A 1 84 ? -10.335 14.057 8.506 1.00 96.81 84 LEU A O 1
ATOM 599 N N . GLN A 1 85 ? -8.582 12.649 8.326 1.00 96.31 85 GLN A N 1
ATOM 600 C CA . GLN A 1 85 ? -7.744 13.279 9.354 1.00 96.31 85 GLN A CA 1
ATOM 601 C C . GLN A 1 85 ? -7.669 14.808 9.214 1.00 96.31 85 GLN A C 1
ATOM 603 O O . GLN A 1 85 ? -7.523 15.348 8.121 1.00 96.31 85 GLN A O 1
ATOM 608 N N . GLY A 1 86 ? -7.765 15.510 10.347 1.00 95.38 86 GLY A N 1
ATOM 609 C CA . GLY A 1 86 ? -7.762 16.976 10.392 1.00 95.38 86 GLY A CA 1
ATOM 610 C C . GLY A 1 86 ? -9.069 17.635 9.931 1.00 95.38 86 GLY A C 1
ATOM 611 O O . GLY A 1 86 ? -9.141 18.861 9.905 1.00 95.38 86 GLY A O 1
ATOM 612 N N . THR A 1 87 ? -10.106 16.861 9.588 1.00 95.12 87 THR A N 1
ATOM 613 C CA . THR A 1 87 ? -11.387 17.386 9.089 1.00 95.12 87 THR A CA 1
ATOM 614 C C . THR A 1 87 ? -12.599 16.682 9.711 1.00 95.12 87 THR A C 1
ATOM 616 O O . THR A 1 87 ? -12.504 15.581 10.252 1.00 95.12 87 THR A O 1
ATOM 619 N N . ALA A 1 88 ? -13.771 17.304 9.565 1.00 95.00 88 ALA A N 1
ATOM 620 C CA . ALA A 1 88 ? -15.070 16.665 9.792 1.00 95.00 88 ALA A CA 1
ATOM 621 C C . ALA A 1 88 ? -15.643 16.001 8.517 1.00 95.00 88 ALA A C 1
ATOM 623 O O . ALA A 1 88 ? -16.795 15.573 8.509 1.00 95.00 88 ALA A O 1
ATOM 624 N N . THR A 1 89 ? -14.873 15.940 7.424 1.00 97.69 89 THR A N 1
ATOM 625 C CA . THR A 1 89 ? -15.318 15.389 6.138 1.00 97.69 89 THR A CA 1
ATOM 626 C C . THR A 1 89 ? -15.438 13.867 6.241 1.00 97.69 89 THR A C 1
ATOM 628 O O . THR A 1 89 ? -14.434 13.225 6.559 1.00 97.69 89 THR A O 1
ATOM 631 N N . PRO A 1 90 ? -16.608 13.262 5.954 1.00 97.69 90 PRO A N 1
ATOM 632 C CA . PRO A 1 90 ? -16.762 11.810 5.955 1.00 97.69 90 PRO A CA 1
ATOM 633 C C . PRO A 1 90 ? -15.772 11.125 5.010 1.00 97.69 90 PRO A C 1
ATOM 635 O O . PRO A 1 90 ? -15.526 11.599 3.898 1.00 97.69 90 PRO A O 1
ATOM 638 N N . ALA A 1 91 ? -15.218 9.995 5.440 1.00 97.00 91 ALA A N 1
ATOM 639 C CA . ALA A 1 91 ? -14.359 9.178 4.600 1.00 97.00 91 ALA A CA 1
ATOM 640 C C . ALA A 1 91 ? -15.172 8.540 3.452 1.00 97.00 91 ALA A C 1
ATOM 642 O O . ALA A 1 91 ? -16.299 8.083 3.673 1.00 97.00 91 ALA A O 1
ATOM 643 N N . PRO A 1 92 ? -14.633 8.481 2.220 1.00 95.56 92 PRO A N 1
ATOM 644 C CA . PRO A 1 92 ? -15.331 7.872 1.096 1.00 95.56 92 PRO A CA 1
ATOM 645 C C . PRO A 1 92 ? -15.417 6.349 1.263 1.00 95.56 92 PRO A C 1
ATOM 647 O O . PRO A 1 92 ? -14.417 5.679 1.520 1.00 95.56 92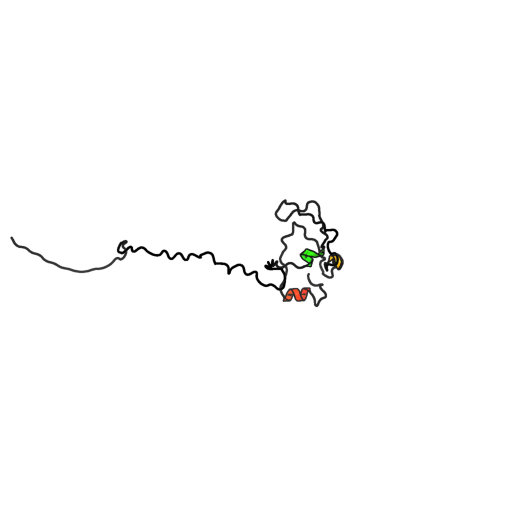 PRO A O 1
ATOM 650 N N . ALA A 1 93 ? -16.610 5.789 1.061 1.00 96.44 93 ALA A N 1
ATOM 651 C CA . ALA A 1 93 ? -16.796 4.345 0.964 1.00 96.44 93 ALA A CA 1
ATOM 652 C C . ALA A 1 93 ? -16.305 3.820 -0.397 1.00 96.44 93 ALA A C 1
ATOM 654 O O . ALA A 1 93 ? -16.487 4.474 -1.427 1.00 96.44 93 ALA A O 1
ATOM 655 N N . PHE A 1 94 ? -15.736 2.613 -0.415 1.00 97.44 94 PHE A N 1
ATOM 656 C CA . PHE A 1 94 ? -15.288 1.943 -1.637 1.00 97.44 94 PHE A CA 1
ATOM 657 C C . PHE A 1 94 ? -15.997 0.599 -1.833 1.00 97.44 94 PHE A C 1
ATOM 659 O O . PHE A 1 94 ? -16.017 -0.248 -0.938 1.00 97.44 94 PHE A O 1
ATOM 666 N N . THR A 1 95 ? -16.511 0.381 -3.043 1.00 98.00 95 THR A N 1
ATOM 667 C CA . THR A 1 95 ? -17.100 -0.887 -3.486 1.00 98.00 95 THR A CA 1
ATOM 668 C C . THR A 1 95 ? -16.444 -1.288 -4.801 1.00 98.00 95 THR A C 1
ATOM 670 O O . THR A 1 95 ? -16.438 -0.513 -5.754 1.00 98.00 95 THR A O 1
ATOM 673 N N . ALA A 1 96 ? -15.889 -2.499 -4.854 1.00 97.69 96 ALA A N 1
ATOM 674 C CA . ALA A 1 96 ? -15.257 -3.035 -6.055 1.00 97.69 96 ALA A CA 1
ATOM 675 C C . ALA A 1 96 ? -16.266 -3.232 -7.200 1.00 97.69 96 ALA A C 1
ATOM 677 O O . ALA A 1 96 ? -17.426 -3.579 -6.968 1.00 97.69 96 ALA A O 1
ATOM 678 N N . ALA A 1 97 ? -15.808 -3.088 -8.444 1.00 98.19 97 ALA A N 1
ATOM 679 C CA . ALA A 1 97 ? -16.605 -3.459 -9.606 1.00 98.19 97 ALA A CA 1
ATOM 680 C C . ALA A 1 97 ? -16.709 -4.992 -9.713 1.00 98.19 97 ALA A C 1
ATOM 682 O O . ALA A 1 97 ? -15.804 -5.725 -9.309 1.00 98.19 97 ALA A O 1
ATOM 683 N N . GLY A 1 98 ? -17.795 -5.501 -10.305 1.00 97.50 98 GLY A N 1
ATOM 684 C CA . GLY A 1 98 ? -18.020 -6.950 -10.432 1.00 97.50 98 GLY A CA 1
ATOM 685 C C . GLY A 1 98 ? -16.919 -7.696 -11.205 1.00 97.50 98 GLY A C 1
ATOM 686 O O . GLY A 1 98 ? -16.703 -8.884 -10.975 1.00 97.50 98 GLY A O 1
ATOM 687 N N . ASN A 1 99 ? -16.194 -6.985 -12.074 1.00 97.12 99 ASN A N 1
ATOM 688 C CA . ASN A 1 99 ? -15.072 -7.472 -12.876 1.00 97.12 99 ASN A CA 1
ATOM 689 C C . ASN A 1 99 ? -13.681 -7.083 -12.324 1.00 97.12 99 ASN A C 1
ATOM 691 O O . ASN A 1 99 ? -12.689 -7.298 -13.020 1.00 97.12 99 ASN A O 1
ATOM 695 N N . THR A 1 100 ? -13.572 -6.514 -11.115 1.00 97.19 100 THR A N 1
ATOM 696 C CA . THR A 1 100 ? -12.267 -6.182 -10.516 1.00 97.19 100 THR A CA 1
ATOM 697 C C . THR A 1 100 ? -11.400 -7.449 -10.374 1.00 97.19 100 THR A C 1
ATOM 699 O O . THR A 1 100 ? -11.864 -8.425 -9.771 1.00 97.19 100 THR A O 1
ATOM 702 N N . PRO A 1 101 ? -10.151 -7.465 -10.891 1.00 94.19 101 PRO A N 1
ATOM 703 C CA . PRO A 1 101 ? -9.252 -8.611 -10.770 1.00 94.19 101 PRO A CA 1
ATOM 704 C C . PRO A 1 101 ? -8.988 -8.992 -9.311 1.00 94.19 101 PRO A C 1
ATOM 706 O O . PRO A 1 101 ? -8.706 -8.134 -8.477 1.00 94.19 101 PRO A O 1
ATOM 709 N N . LYS A 1 102 ? -9.071 -10.294 -9.008 1.00 88.69 102 LYS A N 1
ATOM 710 C CA . LYS A 1 102 ? -8.950 -10.818 -7.634 1.00 88.69 102 LYS A CA 1
ATOM 711 C C . LYS A 1 102 ? -7.613 -11.502 -7.349 1.00 88.69 102 LYS A C 1
ATOM 713 O O . LYS A 1 102 ? -7.204 -11.535 -6.200 1.00 88.69 102 LYS A O 1
ATOM 718 N N . GLY A 1 103 ? -6.916 -12.005 -8.372 1.00 90.50 103 GLY A N 1
ATOM 719 C CA . GLY A 1 103 ? -5.624 -12.699 -8.249 1.00 90.50 103 GLY A CA 1
ATOM 720 C C . GLY A 1 103 ? -4.419 -11.764 -8.101 1.00 90.50 103 GLY A C 1
ATOM 721 O O . GLY A 1 103 ? -3.443 -11.916 -8.827 1.00 90.50 103 GLY A O 1
ATOM 722 N N . ILE A 1 104 ? -4.510 -10.764 -7.223 1.00 94.31 104 ILE A N 1
ATOM 723 C CA . ILE A 1 104 ? -3.431 -9.803 -6.942 1.00 94.31 104 ILE A CA 1
ATOM 724 C C . ILE A 1 104 ? -2.689 -10.274 -5.686 1.00 94.31 104 ILE A C 1
ATOM 726 O O . ILE A 1 104 ? -3.333 -10.687 -4.724 1.00 94.31 104 ILE A O 1
ATOM 730 N N . ASN A 1 105 ? -1.356 -10.221 -5.672 1.00 96.56 105 ASN A N 1
ATOM 731 C CA . ASN A 1 105 ? -0.562 -10.662 -4.523 1.00 96.56 105 ASN A CA 1
ATOM 732 C C . ASN A 1 105 ? -0.600 -9.624 -3.384 1.00 96.56 105 ASN A C 1
ATOM 734 O O . ASN A 1 105 ? 0.261 -8.756 -3.319 1.00 96.56 105 ASN A O 1
ATOM 738 N N . THR A 1 106 ? -1.626 -9.700 -2.536 1.00 97.62 106 THR A N 1
ATOM 739 C CA . THR A 1 106 ? -1.859 -8.850 -1.354 1.00 97.62 106 THR A CA 1
ATOM 740 C C . THR A 1 106 ? -1.825 -9.704 -0.084 1.00 97.62 106 THR A C 1
ATOM 742 O O . THR A 1 106 ? -2.125 -10.901 -0.164 1.00 97.62 106 THR A O 1
ATOM 745 N N . LEU A 1 107 ? -1.563 -9.127 1.099 1.00 97.69 107 LEU A N 1
ATOM 746 C CA . LEU A 1 107 ? -1.641 -9.889 2.366 1.00 97.69 107 LEU A CA 1
ATOM 747 C C . LEU A 1 107 ? -2.964 -10.662 2.535 1.00 97.69 107 LEU A C 1
ATOM 749 O O . LEU A 1 107 ? -2.952 -11.781 3.046 1.00 97.69 107 LEU A O 1
ATOM 753 N N . ALA A 1 108 ? -4.099 -10.104 2.098 1.00 96.94 108 ALA A N 1
ATOM 754 C CA . ALA A 1 108 ? -5.399 -10.774 2.157 1.00 96.94 108 ALA A CA 1
ATOM 755 C C . ALA A 1 108 ? -5.453 -12.043 1.293 1.00 96.94 108 ALA A C 1
ATOM 757 O O . ALA A 1 108 ? -5.952 -13.069 1.752 1.00 96.94 108 ALA A O 1
ATOM 758 N N . ASN A 1 109 ? -4.925 -11.989 0.068 1.00 96.88 109 ASN A N 1
ATOM 759 C CA . ASN A 1 109 ? -4.914 -13.130 -0.850 1.00 96.88 109 ASN A CA 1
ATOM 760 C C . ASN A 1 109 ? -3.812 -14.148 -0.519 1.00 96.88 109 ASN A C 1
ATOM 762 O O . ASN A 1 109 ? -3.998 -15.340 -0.751 1.00 96.88 109 ASN A O 1
ATOM 766 N N . ALA A 1 110 ? -2.697 -13.699 0.063 1.00 97.00 110 ALA A N 1
ATOM 767 C CA . ALA A 1 110 ? -1.643 -14.559 0.600 1.00 97.00 110 ALA A CA 1
ATOM 768 C C . ALA A 1 110 ? -2.020 -15.210 1.950 1.00 97.00 110 ALA A C 1
ATOM 770 O O . ALA A 1 110 ? -1.299 -16.076 2.438 1.00 97.00 110 ALA A O 1
ATOM 771 N N . GLY A 1 111 ? -3.130 -14.794 2.574 1.00 97.31 111 GLY A N 1
ATOM 772 C CA . GLY A 1 111 ? -3.562 -15.278 3.889 1.00 97.31 111 GLY A CA 1
ATOM 773 C C . GLY A 1 111 ? -2.741 -14.739 5.069 1.00 97.31 111 GLY A C 1
ATOM 774 O O . GLY A 1 111 ? -2.885 -15.257 6.172 1.00 97.31 111 GLY A O 1
ATOM 775 N N . LEU A 1 112 ? -1.920 -13.704 4.851 1.00 97.94 112 LEU A N 1
ATOM 776 C CA . LEU A 1 112 ? -0.939 -13.116 5.781 1.00 97.94 112 LEU A CA 1
ATOM 777 C C . LEU A 1 112 ? -1.477 -11.930 6.609 1.00 97.94 112 LEU A C 1
ATOM 779 O O . LEU A 1 112 ? -0.701 -11.174 7.197 1.00 97.94 112 LEU A O 1
ATOM 783 N N . LEU A 1 113 ? -2.799 -11.745 6.648 1.00 97.81 113 LEU A N 1
ATOM 784 C CA . LEU A 1 113 ? -3.456 -10.886 7.639 1.00 97.81 113 LEU A CA 1
ATOM 785 C C . LEU A 1 113 ? -3.447 -11.556 9.025 1.00 97.81 113 LEU A C 1
ATOM 787 O O . LEU A 1 113 ? -3.190 -12.754 9.148 1.00 97.81 113 LEU A O 1
ATOM 791 N N . ALA A 1 114 ? -3.763 -10.789 10.072 1.00 97.00 114 ALA A N 1
ATOM 792 C CA . ALA A 1 114 ? -3.846 -11.301 11.438 1.00 97.00 114 ALA A CA 1
ATOM 793 C C . ALA A 1 114 ? -4.759 -12.550 11.540 1.00 97.00 114 ALA A C 1
ATOM 795 O O . ALA A 1 114 ? -5.874 -12.515 11.008 1.00 97.00 114 ALA A O 1
ATOM 796 N N . PRO A 1 115 ? -4.341 -13.631 12.233 1.00 97.31 115 PRO A N 1
ATOM 797 C CA . PRO A 1 115 ? -3.150 -13.763 13.085 1.00 97.31 115 PRO A CA 1
ATOM 798 C C . PRO A 1 115 ? -1.934 -14.429 12.397 1.00 97.31 115 PRO A C 1
ATOM 800 O O . PRO A 1 115 ? -1.037 -14.906 13.086 1.00 97.31 115 PRO A O 1
ATOM 803 N N . ASN A 1 116 ? -1.916 -14.530 11.066 1.00 98.12 116 ASN A N 1
ATOM 804 C CA . ASN A 1 116 ? -1.035 -15.447 10.330 1.00 98.12 116 ASN A CA 1
ATOM 805 C C . ASN A 1 116 ? 0.296 -14.831 9.860 1.00 98.12 116 ASN A C 1
ATOM 807 O O . ASN A 1 116 ? 1.063 -15.498 9.164 1.00 98.12 116 ASN A O 1
ATOM 811 N N . ASN A 1 117 ? 0.563 -13.557 10.146 1.00 98.25 117 ASN A N 1
ATOM 812 C CA . ASN A 1 117 ? 1.786 -12.905 9.684 1.00 98.25 117 ASN A CA 1
ATOM 813 C C . ASN A 1 117 ? 2.998 -13.391 10.508 1.00 98.25 117 ASN A C 1
ATOM 815 O O . ASN A 1 117 ? 2.861 -13.513 11.725 1.00 98.25 117 ASN A O 1
ATOM 819 N N . PRO A 1 118 ? 4.179 -13.640 9.911 1.00 97.94 118 PRO A N 1
ATOM 820 C CA . PRO A 1 118 ? 5.341 -14.134 10.658 1.00 97.94 118 PRO A CA 1
ATOM 821 C C . PRO A 1 118 ? 6.007 -13.083 11.565 1.00 97.94 118 PRO A C 1
ATOM 823 O O . PRO A 1 118 ? 6.829 -13.451 12.401 1.00 97.94 118 PRO A O 1
ATOM 826 N N . ASN A 1 119 ? 5.683 -11.793 11.414 1.00 98.44 119 ASN A N 1
ATOM 827 C CA . ASN A 1 119 ? 6.271 -10.722 12.223 1.00 98.44 119 ASN A CA 1
ATOM 828 C C . ASN A 1 119 ? 5.739 -10.709 13.666 1.00 98.44 119 ASN A C 1
ATOM 830 O O . ASN A 1 119 ? 4.612 -11.122 13.952 1.00 98.44 119 ASN A O 1
ATOM 834 N N . SER A 1 120 ? 6.552 -10.153 14.570 1.00 98.00 120 SER A N 1
ATOM 835 C CA . SER A 1 120 ? 6.248 -10.004 16.002 1.00 98.00 120 SER A CA 1
ATOM 836 C C . SER A 1 120 ? 4.965 -9.199 16.282 1.00 98.00 120 SER A C 1
ATOM 838 O O . SER A 1 120 ? 4.288 -9.437 17.285 1.00 98.00 120 SER A O 1
ATOM 840 N N . VAL A 1 121 ? 4.594 -8.292 15.371 1.00 98.00 121 VAL A N 1
ATOM 841 C CA . VAL A 1 121 ? 3.345 -7.520 15.377 1.00 98.00 121 VAL A CA 1
ATOM 842 C C . VAL A 1 121 ? 2.543 -7.832 14.115 1.00 98.00 121 VAL A C 1
ATOM 844 O O . VAL A 1 121 ? 3.071 -7.852 13.005 1.00 98.00 121 VAL A O 1
ATOM 847 N N . GLN A 1 122 ? 1.241 -8.068 14.282 1.00 98.31 122 GLN A N 1
ATOM 848 C CA . GLN A 1 122 ? 0.347 -8.412 13.177 1.00 98.31 122 GLN A CA 1
ATOM 849 C C . GLN A 1 122 ? -0.105 -7.172 12.379 1.00 98.31 122 GLN A C 1
ATOM 851 O O . GLN A 1 122 ? -0.345 -6.119 12.979 1.00 98.31 122 GLN A O 1
ATOM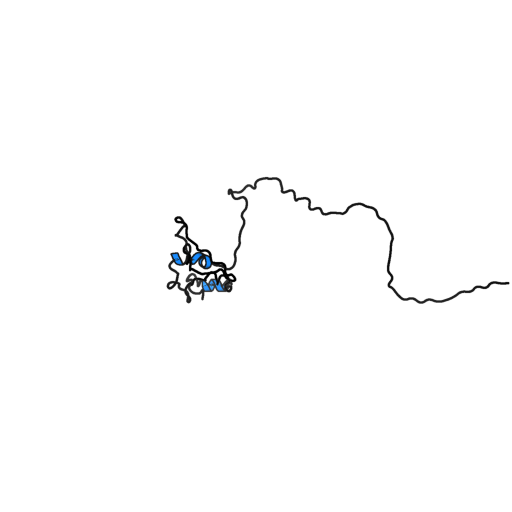 856 N N . PRO A 1 123 ? -0.316 -7.291 11.051 1.00 97.56 123 PRO A N 1
ATOM 857 C CA . PRO A 1 123 ? -0.896 -6.234 10.230 1.00 97.56 123 PRO A CA 1
ATOM 858 C C . PRO A 1 123 ? -2.238 -5.753 10.787 1.00 97.56 123 PRO A C 1
ATOM 860 O O . PRO A 1 123 ? -3.141 -6.551 11.052 1.00 97.56 123 PRO A O 1
ATOM 863 N N . SER A 1 124 ? -2.379 -4.437 10.928 1.00 96.62 124 SER A N 1
ATOM 864 C CA . SER A 1 124 ? -3.587 -3.782 11.429 1.00 96.62 124 SER A CA 1
ATOM 865 C C . SER A 1 124 ? -4.037 -2.678 10.473 1.00 96.62 124 SER A C 1
ATOM 867 O O . SER A 1 124 ? -3.246 -2.145 9.695 1.00 96.62 124 SER A O 1
ATOM 869 N N . ARG A 1 125 ? -5.333 -2.351 10.488 1.00 96.88 125 ARG A N 1
ATOM 870 C CA . ARG A 1 125 ? -5.887 -1.299 9.630 1.00 96.88 125 ARG A CA 1
ATOM 871 C C . ARG A 1 125 ? -5.724 0.069 10.288 1.00 96.88 125 ARG A C 1
ATOM 873 O O . ARG A 1 125 ? -6.348 0.331 11.314 1.00 96.88 125 ARG A O 1
ATOM 880 N N . LEU A 1 126 ? -5.004 0.964 9.618 1.00 96.62 126 LEU A N 1
ATOM 881 C CA . LEU A 1 126 ? -5.089 2.400 9.871 1.00 96.62 126 LEU A CA 1
ATOM 882 C C . LEU A 1 126 ? -6.448 2.936 9.391 1.00 96.62 126 LEU A C 1
ATOM 884 O O . LEU A 1 126 ? -6.918 2.606 8.298 1.00 96.62 126 LEU A O 1
ATOM 888 N N . SER A 1 127 ? -7.102 3.744 10.221 1.00 96.31 127 SER A N 1
ATOM 889 C CA . SER A 1 127 ? -8.318 4.472 9.843 1.00 96.31 127 SER A CA 1
ATOM 890 C C . SER A 1 127 ? -7.985 5.733 9.023 1.00 96.31 127 SER A C 1
ATOM 892 O O . SER A 1 127 ? -6.854 6.219 9.078 1.00 96.31 127 SER A O 1
ATOM 894 N N . PRO A 1 128 ? -8.954 6.343 8.314 1.00 96.81 128 PRO A N 1
ATOM 895 C CA . PRO A 1 128 ? -8.750 7.608 7.595 1.00 96.81 128 PRO A CA 1
ATOM 896 C C . PRO A 1 128 ? -8.390 8.805 8.499 1.00 96.81 128 PRO A C 1
ATOM 898 O O . PRO A 1 128 ? -7.937 9.833 7.997 1.00 96.81 128 PRO A O 1
ATOM 901 N N . MET A 1 129 ? -8.532 8.663 9.825 1.00 95.44 129 MET A N 1
ATOM 902 C CA . MET A 1 129 ? -8.043 9.610 10.837 1.00 95.44 129 MET A CA 1
ATOM 903 C C . MET A 1 129 ? -6.541 9.452 11.158 1.00 95.44 129 MET A C 1
ATOM 905 O O . MET A 1 129 ? -6.004 10.250 11.922 1.00 95.44 129 MET A O 1
ATOM 909 N N . GLN A 1 130 ? -5.869 8.442 10.596 1.00 95.12 130 GLN A N 1
ATOM 910 C CA . GLN A 1 130 ? -4.459 8.083 10.823 1.00 95.12 130 GLN A CA 1
ATOM 911 C C . GLN A 1 130 ? -3.644 8.107 9.511 1.00 95.12 130 GLN A C 1
ATOM 913 O O . GLN A 1 130 ? -2.689 7.350 9.355 1.00 95.12 130 GLN A O 1
ATOM 918 N N . ALA A 1 131 ? -4.045 8.940 8.547 1.00 89.56 131 ALA A N 1
ATOM 919 C CA . ALA A 1 131 ? -3.408 9.058 7.232 1.00 89.56 131 ALA A CA 1
ATOM 920 C C . ALA A 1 131 ? -1.976 9.633 7.285 1.00 89.56 131 ALA A C 1
ATOM 922 O O . ALA A 1 131 ? -1.167 9.349 6.406 1.00 89.56 131 ALA A O 1
ATOM 923 N N . VAL A 1 132 ? -1.658 10.427 8.310 1.00 90.75 132 VAL A N 1
ATOM 924 C CA . VAL A 1 132 ? -0.302 10.876 8.643 1.00 90.75 132 VAL A CA 1
ATOM 925 C C . VAL A 1 132 ? 0.305 9.876 9.625 1.00 90.75 132 VAL A C 1
ATOM 927 O O . VAL A 1 132 ? 0.015 9.911 10.823 1.00 90.75 132 VAL A O 1
ATOM 930 N N . THR A 1 133 ? 1.140 8.982 9.105 1.00 91.69 133 THR A N 1
ATOM 931 C CA . THR A 1 133 ? 1.951 8.041 9.886 1.00 91.69 133 THR A CA 1
ATOM 932 C C . THR A 1 133 ? 3.311 8.637 10.242 1.00 91.69 133 THR A C 1
ATOM 934 O O . THR A 1 133 ? 3.790 9.556 9.581 1.00 91.69 133 THR A O 1
ATOM 937 N N . CYS A 1 134 ? 3.978 8.073 11.251 1.00 92.75 134 CYS A N 1
ATOM 938 C CA . CYS A 1 134 ? 5.424 8.243 11.378 1.00 92.75 134 CYS A CA 1
ATOM 939 C C . CYS A 1 134 ? 6.120 7.590 10.177 1.00 92.75 134 CYS A C 1
ATOM 941 O O . CYS A 1 134 ? 5.715 6.504 9.750 1.00 92.75 134 CYS A O 1
ATOM 943 N N . ASP A 1 135 ? 7.184 8.213 9.684 1.00 94.75 135 ASP A N 1
ATOM 944 C CA . ASP A 1 135 ? 8.101 7.572 8.743 1.00 94.75 135 ASP A CA 1
ATOM 945 C C . ASP A 1 135 ? 8.806 6.369 9.403 1.00 94.75 135 ASP A C 1
ATOM 947 O O . ASP A 1 135 ? 8.912 6.303 10.634 1.00 94.75 135 ASP A O 1
ATOM 951 N N . GLN A 1 136 ? 9.216 5.392 8.599 1.00 95.31 136 GLN A N 1
ATOM 952 C CA . GLN A 1 136 ? 9.799 4.121 9.049 1.00 95.31 136 GLN A CA 1
ATOM 953 C C . GLN A 1 136 ? 11.260 4.011 8.595 1.00 95.31 136 GLN A C 1
ATOM 955 O O . GLN A 1 136 ? 11.678 4.708 7.675 1.00 95.31 136 GLN A O 1
ATOM 960 N N . ASP A 1 137 ? 12.056 3.133 9.217 1.00 96.12 137 ASP A N 1
ATOM 961 C CA . ASP A 1 137 ? 13.474 2.983 8.855 1.00 96.12 137 ASP A CA 1
ATOM 962 C C . ASP A 1 137 ? 13.654 2.298 7.486 1.00 96.12 137 ASP A C 1
ATOM 964 O O . ASP A 1 137 ? 13.847 1.086 7.377 1.00 96.12 137 ASP A O 1
ATOM 968 N N . HIS A 1 138 ? 13.614 3.117 6.436 1.00 94.94 138 HIS A N 1
ATOM 969 C CA . HIS A 1 138 ? 13.872 2.755 5.047 1.00 94.94 138 HIS A CA 1
ATOM 970 C C . HIS A 1 138 ? 15.362 2.914 4.667 1.00 94.94 138 HIS A C 1
ATOM 972 O O . HIS A 1 138 ? 15.708 3.164 3.507 1.00 94.94 138 HIS A O 1
ATOM 978 N N . ASN A 1 139 ? 16.292 2.824 5.629 1.00 97.75 139 ASN A N 1
ATOM 979 C CA . ASN A 1 139 ? 17.713 2.747 5.295 1.00 97.75 139 ASN A CA 1
ATOM 980 C C . ASN A 1 139 ? 18.031 1.379 4.674 1.00 97.75 139 ASN A C 1
ATOM 982 O O . ASN A 1 139 ? 17.693 0.335 5.226 1.00 97.75 139 ASN A O 1
ATOM 986 N N . TYR A 1 140 ? 18.800 1.371 3.584 1.00 97.94 140 TYR A N 1
ATOM 987 C CA . TYR A 1 140 ? 19.206 0.167 2.836 1.00 97.94 140 TYR A CA 1
ATOM 988 C C . TYR A 1 140 ? 19.707 -1.000 3.719 1.00 97.94 140 TYR A C 1
ATOM 990 O O . TYR A 1 140 ? 19.377 -2.163 3.493 1.00 97.94 140 TYR A O 1
ATOM 998 N N . GLY A 1 141 ? 20.491 -0.698 4.763 1.00 98.25 141 GLY A N 1
ATOM 999 C CA . GLY A 1 141 ? 21.018 -1.691 5.711 1.00 98.25 141 GLY A CA 1
ATOM 1000 C C . GLY A 1 141 ? 20.069 -2.089 6.855 1.00 98.25 141 GLY A C 1
ATOM 1001 O O . GLY A 1 141 ? 20.429 -2.961 7.651 1.00 98.25 141 GLY A O 1
ATOM 1002 N N . ALA A 1 142 ? 18.908 -1.446 6.975 1.00 97.81 142 ALA A N 1
ATOM 1003 C CA . ALA A 1 142 ? 17.802 -1.830 7.852 1.00 97.81 142 ALA A CA 1
ATOM 1004 C C . ALA A 1 142 ? 16.804 -2.709 7.084 1.00 97.81 142 ALA A C 1
ATOM 1006 O O . ALA A 1 142 ? 16.527 -3.826 7.522 1.00 97.81 142 ALA A O 1
ATOM 1007 N N . GLU A 1 143 ? 16.390 -2.290 5.882 1.00 97.88 143 GLU A N 1
ATOM 1008 C CA . GLU A 1 143 ? 15.499 -3.064 5.004 1.00 97.88 143 GLU A CA 1
ATOM 1009 C C . GLU A 1 143 ? 16.026 -4.487 4.753 1.00 97.88 143 GLU A C 1
ATOM 1011 O O . GLU A 1 143 ? 15.302 -5.464 4.941 1.00 97.88 143 GLU A O 1
ATOM 1016 N N . GLN A 1 144 ? 17.318 -4.639 4.431 1.00 98.31 144 GLN A N 1
ATOM 1017 C CA . GLN A 1 144 ? 17.934 -5.961 4.232 1.00 98.31 144 GLN A CA 1
ATOM 1018 C C . GLN A 1 144 ? 17.849 -6.879 5.463 1.00 98.31 144 GLN A C 1
ATOM 1020 O O . GLN A 1 144 ? 17.763 -8.100 5.312 1.00 98.31 144 GLN A O 1
ATOM 1025 N N . LYS A 1 145 ? 17.863 -6.314 6.677 1.00 98.38 145 LYS A N 1
ATOM 1026 C CA . LYS A 1 145 ? 17.699 -7.077 7.925 1.00 98.38 145 LYS A CA 1
ATOM 1027 C C . LYS A 1 145 ? 16.234 -7.431 8.161 1.00 98.38 145 LYS A C 1
ATOM 1029 O O . LYS A 1 145 ? 15.961 -8.552 8.574 1.00 98.38 145 LYS A O 1
ATOM 1034 N N . ALA A 1 146 ? 15.312 -6.520 7.846 1.00 98.19 146 ALA A N 1
ATOM 1035 C CA . ALA A 1 146 ? 13.875 -6.732 7.998 1.00 98.19 146 ALA A CA 1
ATOM 1036 C C . ALA A 1 146 ? 13.329 -7.829 7.064 1.00 98.19 146 ALA A C 1
ATOM 1038 O O . ALA A 1 146 ? 12.545 -8.680 7.486 1.00 98.19 146 ALA A O 1
ATOM 1039 N N . TYR A 1 147 ? 13.836 -7.884 5.827 1.00 98.31 147 TYR A N 1
ATOM 1040 C CA . TYR A 1 147 ? 13.585 -8.987 4.890 1.00 98.31 147 TYR A CA 1
ATOM 1041 C C . TYR A 1 147 ? 14.157 -10.336 5.375 1.00 98.31 147 TYR A C 1
ATOM 1043 O O . TYR A 1 147 ? 13.712 -11.386 4.910 1.00 98.31 147 TYR A O 1
ATOM 1051 N N . ASN A 1 148 ? 15.143 -10.321 6.282 1.00 98.19 148 ASN A N 1
ATOM 1052 C CA . ASN A 1 148 ? 15.767 -11.483 6.929 1.00 98.19 148 ASN A CA 1
ATOM 1053 C C . ASN A 1 148 ? 16.065 -12.656 5.971 1.00 98.19 148 ASN A C 1
ATOM 1055 O O . ASN A 1 148 ? 15.576 -13.772 6.138 1.00 98.19 148 ASN A O 1
ATOM 1059 N N . GLY A 1 149 ? 16.805 -12.383 4.891 1.00 97.69 149 GLY A N 1
ATOM 1060 C CA . GLY A 1 149 ? 17.162 -13.397 3.887 1.00 97.69 149 GLY A CA 1
ATOM 1061 C C . GLY A 1 149 ? 15.986 -13.970 3.079 1.00 97.69 149 GLY A C 1
ATOM 1062 O O . GLY A 1 149 ? 16.155 -14.989 2.416 1.00 97.69 149 GLY A O 1
ATOM 1063 N N . GLY A 1 150 ? 14.811 -13.334 3.126 1.00 97.25 150 GLY A N 1
ATOM 1064 C CA . GLY A 1 150 ? 13.569 -13.804 2.504 1.00 97.25 150 GLY A CA 1
ATOM 1065 C C . GLY A 1 150 ? 12.585 -14.470 3.473 1.00 97.25 150 GLY A C 1
ATOM 1066 O O . GLY A 1 150 ? 11.538 -14.932 3.027 1.00 97.25 150 GLY A O 1
ATOM 1067 N N . LEU A 1 151 ? 12.885 -14.513 4.779 1.00 97.75 151 LEU A N 1
ATOM 1068 C CA . LEU A 1 151 ? 11.963 -15.011 5.812 1.00 97.75 151 LEU A CA 1
ATOM 1069 C C . LEU A 1 151 ? 10.850 -14.007 6.162 1.00 97.75 151 LEU A C 1
ATOM 1071 O O . LEU A 1 151 ? 9.778 -14.418 6.602 1.00 97.75 151 LEU A O 1
ATOM 1075 N N . MET A 1 152 ? 11.078 -12.711 5.911 1.00 97.44 152 MET A N 1
ATOM 1076 C CA . MET A 1 152 ? 10.091 -11.627 6.048 1.00 97.44 152 MET A CA 1
ATOM 1077 C C . MET A 1 152 ? 9.485 -11.455 7.461 1.00 97.44 152 MET A C 1
ATOM 1079 O O . MET A 1 152 ? 8.377 -10.937 7.592 1.00 97.44 152 MET A O 1
ATOM 1083 N N . ASP A 1 153 ? 10.200 -11.873 8.511 1.00 97.94 153 ASP A N 1
ATOM 1084 C CA . ASP A 1 153 ? 9.753 -11.946 9.916 1.00 97.94 153 ASP A CA 1
ATOM 1085 C C . ASP A 1 153 ? 10.343 -10.857 10.842 1.00 97.94 153 ASP A C 1
ATOM 1087 O O . ASP A 1 153 ? 10.172 -10.937 12.060 1.00 97.94 153 ASP A O 1
ATOM 1091 N N . ARG A 1 154 ? 11.077 -9.868 10.301 1.00 97.88 154 ARG A N 1
ATOM 1092 C CA . ARG A 1 154 ? 11.876 -8.896 11.084 1.00 97.88 154 ARG A CA 1
ATOM 1093 C C . ARG A 1 154 ? 11.588 -7.423 10.804 1.00 97.88 154 ARG A C 1
ATOM 1095 O O . ARG A 1 154 ? 12.461 -6.581 10.994 1.00 97.88 154 ARG A O 1
ATOM 1102 N N . PHE A 1 155 ? 10.367 -7.095 10.396 1.00 97.44 155 PHE A N 1
ATOM 1103 C CA . PHE A 1 155 ? 9.937 -5.702 10.224 1.00 97.44 155 PHE A CA 1
ATOM 1104 C C . PHE A 1 155 ? 9.617 -4.984 11.552 1.00 97.44 155 PHE A C 1
ATOM 1106 O O . PHE A 1 155 ? 9.433 -3.769 11.531 1.00 97.44 155 PHE A O 1
ATOM 1113 N N . VAL A 1 156 ? 9.568 -5.713 12.683 1.00 95.56 156 VAL A N 1
ATOM 1114 C CA . VAL A 1 156 ? 9.405 -5.199 14.063 1.00 95.56 156 VAL A CA 1
ATOM 1115 C C . VAL A 1 156 ? 10.191 -6.053 15.063 1.00 95.56 156 VAL A C 1
ATOM 1117 O O . VAL A 1 156 ? 9.925 -7.280 15.112 1.00 95.56 156 VAL A O 1
#

Foldseek 3Di:
DDDDDDDDDDDDDDDDDDDDDDDDDDDDDDPPPPPPDPPPDPPPPQDDDPDPDRDDDDDDDDQDDPQNPDQPPPDDPQDPCFAAAPDSHHDDDHDDDPPPDDPDPHCVVVVQAPPNPLEPDGDDDDTNNPPDDDHAPPDPVQVCVCCVVVPNHRSD

pLDDT: mean 81.08, std 24.05, range [31.3, 98.44]

Secondary structure (DSSP, 8-state):
----------------------------------------PPP------SSS----------S--HHHHHTTTT-----TT-B-TTS-PBPPP----TT-------HHHHT-STT--SSSS---PPPGGG-SPPP----HHHHHHHTGGGT-----

Radius of gyration: 38.96 Å; chains: 1; bounding box: 68×126×52 Å